Protein AF-V7PTK1-F1 (afdb_monomer_lite)

pLDDT: mean 78.72, std 12.69, range [39.25, 92.69]

Radius of gyration: 16.59 Å; chains: 1; bounding box: 29×26×55 Å

Secondary structure (DSSP, 8-state):
---HHHHHHHHHHHHHHHHHHHHHTT--EEEEEEEEEEE--SS-----------TT-EEEEEEE-S--TT-SEEEEEEEEEEE---S-----

InterPro domains:
  IPR005334 Dynein light chain Tctex-1-like [PF03645] (2-80)
  IPR038586 Tctex-1-like superfamily [G3DSA:3.30.1140.40] (1-83)

Sequence (92 aa):
MYSNGEINKWSNIICEECMKYLYSKMLPLKYIISCYILKNSNAETSIQYSTYWGKDDRHIQICWPHDQNNCNMLCYINVYALKVSDGSVAHL

Structure (mmCIF, N/CA/C/O backbone):
data_AF-V7PTK1-F1
#
_entry.id   AF-V7PTK1-F1
#
loop_
_atom_site.group_PDB
_atom_site.id
_atom_site.type_symbol
_atom_site.label_atom_id
_atom_site.label_alt_id
_atom_site.label_comp_id
_atom_site.label_asym_id
_atom_site.label_entity_id
_atom_site.label_seq_id
_atom_site.pdbx_PDB_ins_code
_atom_site.Cartn_x
_atom_site.Cartn_y
_atom_site.Cartn_z
_atom_site.occupancy
_atom_site.B_iso_or_equiv
_atom_site.auth_seq_id
_atom_site.auth_comp_id
_atom_site.auth_asym_id
_atom_site.auth_atom_id
_atom_site.pdbx_PDB_model_num
ATOM 1 N N . MET A 1 1 ? 9.085 3.549 -18.271 1.00 53.00 1 MET A N 1
ATOM 2 C CA . MET A 1 1 ? 10.321 2.749 -18.091 1.00 53.00 1 MET A CA 1
ATOM 3 C C . MET A 1 1 ? 10.692 2.760 -16.616 1.00 53.00 1 MET A C 1
ATOM 5 O O . MET A 1 1 ? 10.528 3.796 -15.986 1.00 53.00 1 MET A O 1
ATOM 9 N N . TYR A 1 2 ? 11.136 1.628 -16.068 1.00 61.25 2 TYR A N 1
ATOM 10 C CA . TYR A 1 2 ? 11.564 1.503 -14.669 1.00 61.25 2 TYR A CA 1
ATOM 11 C C . TYR A 1 2 ? 12.786 2.401 -14.411 1.00 61.25 2 TYR A C 1
ATOM 13 O O . TYR A 1 2 ? 13.815 2.226 -15.063 1.00 61.25 2 TYR A O 1
ATOM 21 N N . SER A 1 3 ? 12.667 3.368 -13.500 1.00 70.75 3 SER A N 1
ATOM 22 C CA . SER A 1 3 ? 13.739 4.306 -13.149 1.00 70.75 3 SER A CA 1
ATOM 23 C C . SER A 1 3 ? 13.942 4.306 -11.641 1.00 70.75 3 SER A C 1
ATOM 25 O O . SER A 1 3 ? 13.063 4.741 -10.903 1.00 70.75 3 SER A O 1
ATOM 27 N N . ASN A 1 4 ? 15.110 3.851 -11.183 1.00 69.44 4 ASN A N 1
ATOM 28 C CA . ASN A 1 4 ? 15.428 3.758 -9.753 1.00 69.44 4 ASN A CA 1
ATOM 29 C C . ASN A 1 4 ? 15.285 5.095 -9.007 1.00 69.44 4 ASN A C 1
ATOM 31 O O . ASN A 1 4 ? 14.925 5.094 -7.835 1.00 69.44 4 ASN A O 1
ATOM 35 N N . GLY A 1 5 ? 15.527 6.227 -9.678 1.00 74.50 5 GLY A N 1
ATOM 36 C CA . GLY A 1 5 ? 15.368 7.554 -9.073 1.00 74.50 5 GLY A CA 1
ATOM 37 C C . GLY A 1 5 ? 13.906 7.969 -8.881 1.00 74.50 5 GLY A C 1
ATOM 38 O O . GLY A 1 5 ? 13.575 8.619 -7.894 1.00 74.50 5 GLY A O 1
ATOM 39 N N . GLU A 1 6 ? 13.016 7.547 -9.780 1.00 81.62 6 GLU A N 1
ATOM 40 C CA . GLU A 1 6 ? 11.601 7.935 -9.741 1.00 81.62 6 GLU A CA 1
ATOM 41 C C . GLU A 1 6 ? 10.736 6.957 -8.936 1.00 81.62 6 GLU A C 1
ATOM 43 O O . GLU A 1 6 ? 9.654 7.330 -8.496 1.00 81.62 6 GLU A O 1
ATOM 48 N N . ILE A 1 7 ? 11.208 5.731 -8.679 1.00 84.25 7 ILE A N 1
ATOM 49 C CA . ILE A 1 7 ? 10.461 4.721 -7.909 1.00 84.25 7 ILE A CA 1
ATOM 50 C C . ILE A 1 7 ? 10.085 5.224 -6.523 1.00 84.25 7 ILE A C 1
ATOM 52 O O . ILE A 1 7 ? 8.928 5.099 -6.140 1.00 84.25 7 ILE A O 1
ATOM 56 N N . ASN A 1 8 ? 11.029 5.833 -5.801 1.00 83.75 8 ASN A N 1
ATOM 57 C CA . ASN A 1 8 ? 10.764 6.365 -4.463 1.00 83.75 8 ASN A CA 1
ATOM 58 C C . ASN A 1 8 ? 9.712 7.481 -4.497 1.00 83.75 8 ASN A C 1
ATOM 60 O O . ASN A 1 8 ? 8.867 7.598 -3.611 1.00 83.75 8 ASN A O 1
ATOM 64 N N . LYS A 1 9 ? 9.741 8.304 -5.549 1.00 88.31 9 LYS A N 1
ATOM 65 C CA . LYS A 1 9 ? 8.753 9.361 -5.753 1.00 88.31 9 LYS A CA 1
ATOM 66 C C . LYS A 1 9 ? 7.382 8.770 -6.071 1.00 88.31 9 LYS A C 1
ATOM 68 O O . LYS A 1 9 ? 6.394 9.191 -5.480 1.00 88.31 9 LYS A O 1
ATOM 73 N N . TRP A 1 10 ? 7.312 7.778 -6.957 1.00 88.38 10 TRP A N 1
ATOM 74 C CA . TRP A 1 10 ? 6.064 7.091 -7.288 1.00 88.38 10 TRP A CA 1
ATOM 75 C C . TRP A 1 10 ? 5.486 6.346 -6.088 1.00 88.38 10 TRP A C 1
ATOM 77 O O . TRP A 1 10 ? 4.292 6.467 -5.842 1.00 88.38 10 TRP A O 1
ATOM 87 N N . SER A 1 11 ? 6.304 5.642 -5.300 1.00 88.69 11 SER A N 1
ATOM 88 C CA . SER A 1 11 ? 5.836 4.957 -4.092 1.00 88.69 11 SER A CA 1
ATOM 89 C C . SER A 1 11 ? 5.283 5.939 -3.064 1.00 88.69 11 SER A C 1
ATOM 91 O O . SER A 1 11 ? 4.239 5.666 -2.478 1.00 88.69 11 SER A O 1
ATOM 93 N N . ASN A 1 12 ? 5.930 7.096 -2.884 1.00 89.94 12 ASN A N 1
ATOM 94 C CA . ASN A 1 12 ? 5.423 8.139 -1.993 1.00 89.94 12 ASN A CA 1
ATOM 95 C C . ASN A 1 12 ? 4.084 8.691 -2.482 1.00 89.94 12 ASN A C 1
ATOM 97 O O . ASN A 1 12 ? 3.134 8.721 -1.708 1.00 89.94 12 ASN A O 1
ATOM 101 N N . ILE A 1 13 ? 3.974 9.036 -3.770 1.00 92.31 13 ILE A N 1
ATOM 102 C CA . ILE A 1 13 ? 2.716 9.519 -4.361 1.00 92.31 13 ILE A CA 1
ATOM 103 C C . ILE A 1 13 ? 1.600 8.480 -4.185 1.00 92.31 13 ILE A C 1
ATOM 105 O O . ILE A 1 13 ? 0.499 8.830 -3.773 1.00 92.31 13 ILE A O 1
ATOM 109 N N . ILE A 1 14 ? 1.877 7.199 -4.448 1.00 90.88 14 ILE A N 1
ATOM 110 C CA . ILE A 1 14 ? 0.899 6.116 -4.278 1.00 90.88 14 ILE A CA 1
ATOM 111 C C . ILE A 1 14 ? 0.442 6.030 -2.819 1.00 90.88 14 ILE A C 1
ATOM 113 O O . ILE A 1 14 ? -0.758 6.029 -2.553 1.00 90.88 14 ILE A O 1
ATOM 117 N N . CYS A 1 15 ? 1.379 5.992 -1.869 1.00 91.25 15 CYS A N 1
ATOM 118 C CA . CYS A 1 15 ? 1.051 5.937 -0.447 1.00 91.25 15 CYS A CA 1
ATOM 119 C C . CYS A 1 15 ? 0.236 7.159 0.003 1.00 91.25 15 CYS A C 1
ATOM 121 O O . CYS A 1 15 ? -0.741 6.994 0.733 1.00 91.25 15 CYS A O 1
ATOM 123 N N . GLU A 1 16 ? 0.593 8.364 -0.446 1.00 91.69 16 GLU A N 1
ATOM 124 C CA . GLU A 1 16 ? -0.124 9.601 -0.130 1.00 91.69 16 GLU A CA 1
ATOM 125 C C . GLU A 1 16 ? -1.550 9.602 -0.684 1.00 91.69 16 GLU A C 1
ATOM 127 O O . GLU A 1 16 ? -2.488 9.905 0.051 1.00 91.69 16 GLU A O 1
ATOM 132 N N . GLU A 1 17 ? -1.743 9.234 -1.951 1.00 92.69 17 GLU A N 1
ATOM 133 C CA . GLU A 1 17 ? -3.072 9.182 -2.568 1.00 92.69 17 GLU A CA 1
ATOM 134 C C . GLU A 1 17 ? -3.952 8.102 -1.927 1.00 92.69 17 GLU A C 1
ATOM 136 O O . GLU A 1 17 ? -5.118 8.357 -1.608 1.00 92.69 17 GLU A O 1
ATOM 141 N N . CYS A 1 18 ? -3.394 6.922 -1.635 1.00 90.75 18 CYS A N 1
ATOM 142 C CA . CYS A 1 18 ? -4.102 5.895 -0.874 1.00 90.75 18 CYS A CA 1
ATOM 143 C C . CYS A 1 18 ? -4.482 6.400 0.526 1.00 90.75 18 CYS A C 1
ATOM 145 O O . CYS A 1 18 ? -5.604 6.171 0.978 1.00 90.75 18 CYS A O 1
ATOM 147 N N . MET A 1 19 ? -3.586 7.120 1.206 1.00 89.56 19 MET A N 1
ATOM 148 C CA . MET A 1 19 ? -3.856 7.663 2.535 1.00 89.56 19 MET A CA 1
ATOM 149 C C . MET A 1 19 ? -4.928 8.754 2.501 1.00 89.56 19 MET A C 1
ATOM 151 O O . MET A 1 19 ? -5.837 8.722 3.328 1.00 89.56 19 MET A O 1
ATOM 155 N N . LYS A 1 20 ? -4.897 9.662 1.518 1.00 91.62 20 LYS A N 1
ATOM 156 C CA . LYS A 1 20 ? -5.957 10.659 1.293 1.00 91.62 20 LYS A CA 1
ATOM 157 C C . LYS A 1 20 ? -7.307 9.989 1.041 1.00 91.62 20 LYS A C 1
ATOM 159 O O . LYS A 1 20 ? -8.307 10.386 1.640 1.00 91.62 20 LYS A O 1
ATOM 164 N N . TYR A 1 21 ? -7.342 8.945 0.209 1.00 90.00 21 TYR A N 1
ATOM 165 C CA . TYR A 1 21 ? -8.567 8.191 -0.054 1.00 90.00 21 TYR A CA 1
ATOM 166 C C . TYR A 1 21 ? -9.117 7.533 1.216 1.00 90.00 21 TYR A C 1
ATOM 168 O O . TYR A 1 21 ? -10.304 7.668 1.513 1.00 90.00 21 TYR A O 1
ATOM 176 N N . LEU A 1 22 ? -8.270 6.864 2.000 1.00 87.75 22 LEU A N 1
ATOM 177 C CA . LEU A 1 22 ? -8.682 6.230 3.256 1.00 87.75 22 LEU A CA 1
ATOM 178 C C . LEU A 1 22 ? -9.147 7.264 4.286 1.00 87.75 22 LEU A C 1
ATOM 180 O O . LEU A 1 22 ? -10.172 7.065 4.935 1.00 87.75 22 LEU A O 1
ATOM 184 N N . TYR A 1 23 ? -8.455 8.400 4.377 1.00 86.50 23 TYR A N 1
ATOM 185 C CA . TYR A 1 23 ? -8.836 9.498 5.259 1.00 86.50 23 TYR A CA 1
ATOM 186 C C . TYR A 1 23 ? -10.200 10.091 4.880 1.00 86.50 23 TYR A C 1
ATOM 188 O O . TYR A 1 23 ? -11.015 10.373 5.756 1.00 86.50 23 TYR A O 1
ATOM 196 N N . SER A 1 24 ? -10.511 10.184 3.580 1.00 89.81 24 SER A N 1
ATOM 197 C CA . SER A 1 24 ? -11.821 10.652 3.099 1.00 89.81 24 SER A CA 1
ATOM 198 C C . SER A 1 24 ? -12.997 9.783 3.563 1.00 89.81 24 SER A C 1
ATOM 200 O O . SER A 1 24 ? -14.130 10.256 3.612 1.00 89.81 24 SER A O 1
ATOM 202 N N . LYS A 1 25 ? -12.749 8.518 3.932 1.00 86.25 25 LYS A N 1
ATOM 203 C CA . LYS A 1 25 ? -13.776 7.612 4.465 1.00 86.25 25 LYS A CA 1
ATOM 204 C C . LYS A 1 25 ? -14.093 7.857 5.942 1.00 86.25 25 LYS A C 1
ATOM 206 O O . LYS A 1 25 ? -15.056 7.274 6.426 1.00 86.25 25 LYS A O 1
ATOM 211 N N . MET A 1 26 ? -13.313 8.691 6.642 1.00 76.94 26 MET A N 1
ATOM 212 C CA . MET A 1 26 ? -13.530 9.105 8.040 1.00 76.94 26 MET A CA 1
ATOM 213 C C . MET 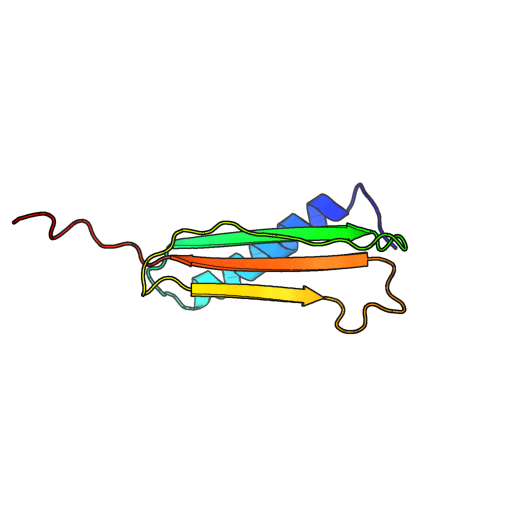A 1 26 ? -13.754 7.949 9.035 1.00 76.94 26 MET A C 1
ATOM 215 O O . MET A 1 26 ? -14.401 8.115 10.066 1.00 76.94 26 MET A O 1
ATOM 219 N N . LEU A 1 27 ? -13.218 6.761 8.746 1.00 79.88 27 LEU A N 1
ATOM 220 C CA . LEU A 1 27 ? -13.293 5.620 9.655 1.00 79.88 27 LEU A CA 1
ATOM 221 C C . LEU A 1 27 ? -12.166 5.717 10.702 1.00 79.88 27 LEU A C 1
ATOM 223 O O . LEU A 1 27 ? -11.013 5.918 10.306 1.00 79.88 27 LEU A O 1
ATOM 227 N N . PRO A 1 28 ? -12.456 5.522 12.003 1.00 81.69 28 PRO A N 1
ATOM 228 C CA . PRO A 1 28 ? -11.477 5.603 13.089 1.00 81.69 28 PRO A CA 1
ATOM 229 C C . PRO A 1 28 ? -10.632 4.320 13.169 1.00 81.69 28 PRO A C 1
ATOM 231 O O . PRO A 1 28 ? -10.689 3.561 14.132 1.00 81.69 28 PRO A O 1
ATOM 234 N N . LEU A 1 29 ? -9.874 4.040 12.112 1.00 84.31 29 LEU A N 1
ATOM 235 C CA . LEU A 1 29 ? -8.990 2.881 12.005 1.00 84.31 29 LEU A CA 1
ATOM 236 C C . LEU A 1 29 ? -7.554 3.355 11.789 1.00 84.31 29 LEU A C 1
ATOM 238 O O . LEU A 1 29 ? -7.309 4.400 11.183 1.00 84.31 29 LEU A O 1
ATOM 242 N N . LYS A 1 30 ? -6.588 2.565 12.257 1.00 87.19 30 LYS A N 1
ATOM 243 C CA . LYS A 1 30 ? -5.173 2.790 11.968 1.00 87.19 30 LYS A CA 1
ATOM 244 C C . LYS A 1 30 ? -4.827 2.104 10.654 1.00 87.19 30 LYS A C 1
ATOM 246 O O . LYS A 1 30 ? -4.919 0.885 10.547 1.00 87.19 30 LYS A O 1
ATOM 251 N N . TYR A 1 31 ? -4.398 2.886 9.670 1.00 89.19 31 TYR A N 1
ATOM 252 C CA . TYR A 1 31 ? -4.013 2.367 8.362 1.00 89.19 31 TYR A CA 1
ATOM 253 C C . TYR A 1 31 ? -2.501 2.208 8.250 1.00 89.19 31 TYR A C 1
ATOM 255 O O . TYR A 1 31 ? -1.748 3.115 8.603 1.00 89.19 31 TYR A O 1
ATOM 263 N N . ILE A 1 32 ? -2.059 1.070 7.722 1.00 89.75 32 ILE A N 1
ATOM 264 C CA . ILE A 1 32 ? -0.672 0.844 7.310 1.00 89.75 32 ILE A CA 1
ATOM 265 C C . ILE A 1 32 ? -0.698 0.557 5.815 1.00 89.75 32 ILE A C 1
ATOM 267 O O . ILE A 1 32 ? -1.375 -0.367 5.373 1.00 89.75 32 ILE A O 1
ATOM 271 N N . ILE A 1 33 ? 0.026 1.361 5.041 1.00 91.44 33 ILE A N 1
ATOM 272 C CA . ILE A 1 33 ? 0.117 1.223 3.588 1.00 91.44 33 ILE A CA 1
ATOM 273 C C . ILE A 1 33 ? 1.559 0.865 3.253 1.00 91.44 33 ILE A C 1
ATOM 275 O O . ILE A 1 33 ? 2.492 1.516 3.720 1.00 91.44 33 ILE A O 1
ATOM 279 N N . SER A 1 34 ? 1.752 -0.184 2.465 1.00 90.69 34 SER A N 1
ATOM 280 C CA . SER A 1 34 ? 3.066 -0.606 1.987 1.00 90.69 34 SER A CA 1
ATOM 281 C C . SER A 1 34 ? 3.020 -0.757 0.476 1.00 90.69 34 SER A C 1
ATOM 283 O O . SER A 1 34 ? 2.248 -1.557 -0.043 1.00 90.69 34 SER A O 1
ATOM 285 N N . CYS A 1 35 ? 3.838 0.026 -0.223 1.00 90.81 35 CYS A N 1
ATOM 286 C CA . CYS A 1 35 ? 3.962 -0.011 -1.674 1.00 90.81 35 CYS A CA 1
ATOM 287 C C . CYS A 1 35 ? 5.317 -0.615 -2.058 1.00 90.81 35 CYS A C 1
ATOM 289 O O . CYS A 1 35 ? 6.360 -0.125 -1.631 1.00 90.81 35 CYS A O 1
ATOM 291 N N . TYR A 1 36 ? 5.301 -1.642 -2.903 1.00 87.44 36 TYR A N 1
ATOM 292 C CA . TYR A 1 36 ? 6.484 -2.306 -3.439 1.00 87.44 36 TYR A CA 1
ATOM 293 C C . TYR A 1 36 ? 6.472 -2.189 -4.956 1.00 87.44 36 TYR A C 1
ATOM 295 O O . TYR A 1 36 ? 5.593 -2.737 -5.614 1.00 87.44 36 TYR A O 1
ATOM 303 N N . ILE A 1 37 ? 7.450 -1.484 -5.516 1.00 87.62 37 ILE A N 1
ATOM 304 C CA . ILE A 1 37 ? 7.641 -1.397 -6.963 1.00 87.62 37 ILE A CA 1
ATOM 305 C C . ILE A 1 37 ? 8.854 -2.250 -7.312 1.00 87.62 37 ILE A C 1
ATOM 307 O O . ILE A 1 37 ? 9.975 -1.960 -6.902 1.00 87.62 37 ILE A O 1
ATOM 311 N N . LEU A 1 38 ? 8.613 -3.320 -8.054 1.00 83.62 38 LEU A N 1
ATOM 312 C CA . LEU A 1 38 ? 9.598 -4.316 -8.436 1.00 83.62 38 LEU A CA 1
ATOM 313 C C . LEU A 1 38 ? 9.830 -4.235 -9.940 1.00 83.62 38 LEU A C 1
ATOM 315 O O . LEU A 1 38 ? 8.898 -4.060 -10.728 1.00 83.62 38 LEU A O 1
ATOM 319 N N . LYS A 1 39 ? 11.082 -4.393 -10.359 1.00 80.56 39 LYS A N 1
ATOM 320 C CA . LYS A 1 39 ? 11.391 -4.618 -11.769 1.00 80.56 39 LYS A CA 1
ATOM 321 C C . LYS A 1 39 ? 11.019 -6.055 -12.110 1.00 80.56 39 LYS A C 1
ATOM 323 O O . LYS A 1 39 ? 11.480 -6.966 -11.429 1.00 80.56 39 LYS A O 1
ATOM 328 N N . ASN A 1 40 ? 10.239 -6.259 -13.167 1.00 73.44 40 ASN A N 1
ATOM 329 C CA . ASN A 1 40 ? 10.003 -7.603 -13.679 1.00 73.44 40 ASN A CA 1
ATOM 330 C C . ASN A 1 40 ? 11.270 -8.071 -14.406 1.00 73.44 40 ASN A C 1
ATOM 332 O O . ASN A 1 40 ? 11.502 -7.761 -15.573 1.00 73.44 40 ASN A O 1
ATOM 336 N N . SER A 1 41 ? 12.166 -8.712 -13.669 1.00 68.06 41 SER A N 1
ATOM 337 C CA . SER A 1 41 ? 13.130 -9.649 -14.239 1.00 68.06 41 SER A CA 1
ATOM 338 C C . SER A 1 41 ? 12.480 -11.026 -14.210 1.00 68.06 41 SER A C 1
ATOM 340 O O . SER A 1 41 ? 11.766 -11.286 -13.252 1.00 68.06 41 SER A O 1
ATOM 342 N N . ASN A 1 42 ? 12.766 -11.909 -15.172 1.00 63.09 42 ASN A N 1
ATOM 343 C CA . ASN A 1 42 ?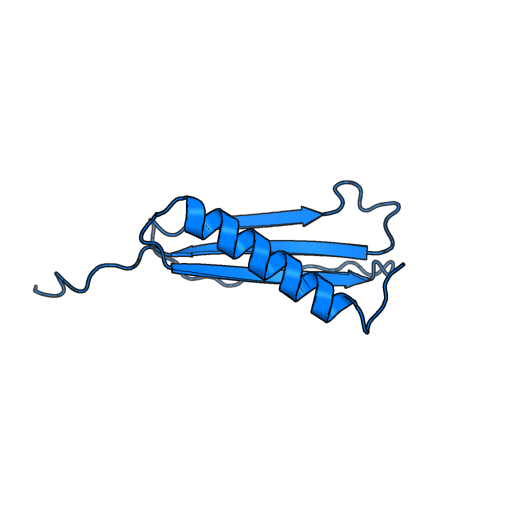 12.249 -13.291 -15.276 1.00 63.09 42 ASN A CA 1
ATOM 344 C C . ASN A 1 42 ? 12.530 -14.216 -14.054 1.00 63.09 42 ASN A C 1
ATOM 346 O O . ASN A 1 42 ? 12.502 -15.435 -14.180 1.00 63.09 42 ASN A O 1
ATOM 350 N N . ALA A 1 43 ? 12.862 -13.660 -12.890 1.00 67.00 43 ALA A N 1
ATOM 351 C CA . ALA A 1 43 ? 12.933 -14.319 -11.603 1.00 67.00 43 ALA A CA 1
ATOM 352 C C . ALA A 1 43 ? 11.555 -14.292 -10.922 1.00 67.00 43 ALA A C 1
ATOM 354 O O . ALA A 1 43 ? 10.944 -13.232 -10.755 1.00 67.00 43 ALA A O 1
ATOM 355 N N . GLU A 1 44 ? 11.087 -15.459 -10.487 1.00 66.25 44 GLU A N 1
ATOM 356 C CA . GLU A 1 44 ? 9.878 -15.571 -9.675 1.00 66.25 44 GLU A CA 1
ATOM 357 C C . GLU A 1 44 ? 10.063 -14.804 -8.362 1.00 66.25 44 GLU A C 1
ATOM 359 O O . GLU A 1 44 ? 10.989 -15.058 -7.592 1.00 66.25 44 GLU A O 1
ATOM 364 N N . THR A 1 45 ? 9.188 -13.831 -8.112 1.00 67.62 45 THR A N 1
ATOM 365 C CA . THR A 1 45 ? 9.213 -13.040 -6.880 1.00 67.62 45 THR A CA 1
ATOM 366 C C . THR A 1 45 ? 8.006 -13.409 -6.033 1.00 67.62 45 THR A C 1
ATOM 368 O O . THR A 1 45 ? 6.877 -13.060 -6.369 1.00 67.62 45 THR A O 1
ATOM 371 N N . SER A 1 46 ? 8.236 -14.097 -4.915 1.00 72.50 46 SER A N 1
ATOM 372 C CA . SER A 1 46 ? 7.204 -14.340 -3.907 1.00 72.50 46 SER A CA 1
ATOM 373 C C . SER A 1 46 ? 7.295 -13.285 -2.811 1.00 72.50 46 SER A C 1
ATOM 375 O O . SER A 1 46 ? 8.342 -13.160 -2.173 1.00 72.50 46 SER A O 1
ATOM 377 N N . ILE A 1 47 ? 6.204 -12.565 -2.545 1.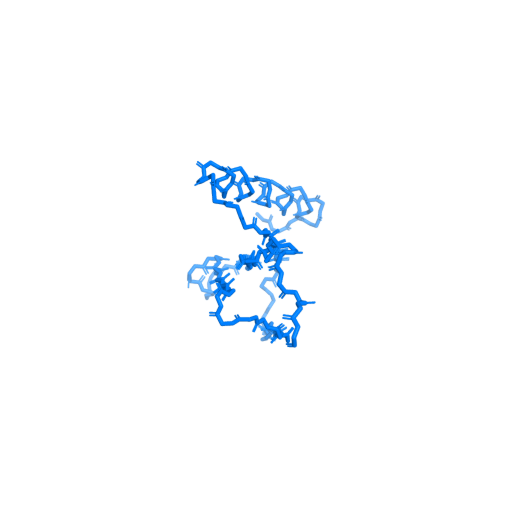00 73.25 47 ILE A N 1
ATOM 378 C CA . ILE A 1 47 ? 6.118 -11.693 -1.371 1.00 73.25 47 ILE A CA 1
ATOM 379 C C . ILE A 1 47 ? 5.269 -12.391 -0.313 1.00 73.25 47 ILE A C 1
ATOM 381 O O . ILE A 1 47 ? 4.122 -12.750 -0.568 1.00 73.25 47 ILE A O 1
ATOM 385 N N . GLN A 1 48 ? 5.855 -12.609 0.862 1.00 76.06 48 GLN A N 1
ATOM 386 C CA . GLN A 1 48 ? 5.192 -13.224 2.007 1.00 76.06 48 GLN A CA 1
ATOM 387 C C . GLN A 1 48 ? 5.071 -12.206 3.136 1.00 76.06 48 GLN A C 1
ATOM 389 O O . GLN A 1 48 ? 5.978 -11.404 3.365 1.00 76.06 48 GLN A O 1
ATOM 394 N N . TYR A 1 49 ? 3.961 -12.270 3.865 1.00 74.75 49 TYR A N 1
ATOM 395 C CA . TYR A 1 49 ? 3.688 -11.390 4.993 1.00 74.75 49 TYR A CA 1
ATOM 396 C C . TYR A 1 49 ? 3.324 -12.250 6.195 1.00 74.75 49 TYR A C 1
ATOM 398 O O . TYR A 1 49 ? 2.433 -13.094 6.113 1.00 74.75 49 TYR A O 1
ATOM 406 N N . SER A 1 50 ? 4.009 -12.033 7.312 1.00 75.88 50 SER A N 1
ATOM 407 C CA . SER A 1 50 ? 3.621 -12.612 8.594 1.00 75.88 50 SER A CA 1
ATOM 408 C C . SER A 1 50 ? 2.828 -11.565 9.352 1.00 75.88 50 SER A C 1
ATOM 410 O O . SER A 1 50 ? 3.343 -10.483 9.637 1.00 75.88 50 SER A O 1
ATOM 412 N N . THR A 1 51 ? 1.560 -11.855 9.626 1.00 73.56 51 THR A N 1
ATOM 413 C CA . THR A 1 51 ? 0.692 -10.932 10.348 1.00 73.56 51 THR A CA 1
ATOM 414 C C . THR A 1 51 ? -0.076 -11.649 11.444 1.00 73.56 51 THR A C 1
ATOM 416 O O . THR A 1 51 ? -0.608 -12.735 11.229 1.00 73.56 51 THR A O 1
ATOM 419 N N . TYR A 1 52 ? -0.114 -11.035 12.626 1.00 70.94 52 TYR A N 1
ATOM 420 C CA . TYR A 1 52 ? -0.905 -11.482 13.768 1.00 70.94 52 TYR A CA 1
ATOM 421 C C . TYR A 1 52 ? -1.875 -10.359 14.125 1.00 70.94 52 TYR A C 1
ATOM 423 O O . TYR A 1 52 ? -1.558 -9.471 14.915 1.00 70.94 52 TYR A O 1
ATOM 431 N N . TRP A 1 53 ? -3.020 -10.356 13.450 1.00 76.38 53 TRP A N 1
ATOM 432 C CA . TRP A 1 53 ? -4.037 -9.319 13.577 1.00 76.38 53 TRP A CA 1
ATOM 433 C C . TRP A 1 53 ? -5.295 -9.857 14.272 1.00 76.38 53 TRP A C 1
ATOM 435 O O . TRP A 1 53 ? -5.577 -11.058 14.232 1.00 76.38 53 TRP A O 1
ATOM 445 N N . GLY A 1 54 ? -6.042 -8.975 14.937 1.00 72.06 54 GLY A N 1
ATOM 446 C CA . GLY A 1 54 ? -7.314 -9.303 15.576 1.00 72.06 54 GLY A CA 1
ATOM 447 C C . GLY A 1 54 ? -8.410 -9.623 14.553 1.00 72.06 54 GLY A C 1
ATOM 448 O O . GLY A 1 54 ? -8.297 -9.302 13.376 1.00 72.06 54 GLY A O 1
ATOM 449 N N . LYS A 1 55 ? -9.518 -10.236 14.996 1.00 76.31 55 LYS A N 1
ATOM 450 C CA . LYS A 1 55 ? -10.629 -10.650 14.106 1.00 76.31 55 LYS A CA 1
ATOM 451 C C . LYS A 1 55 ? -11.250 -9.513 13.283 1.00 76.31 55 LYS A C 1
ATOM 453 O O . LYS A 1 55 ? -11.818 -9.778 12.228 1.00 76.31 55 LYS A O 1
ATOM 458 N N . ASP A 1 56 ? -11.174 -8.283 13.782 1.00 81.81 56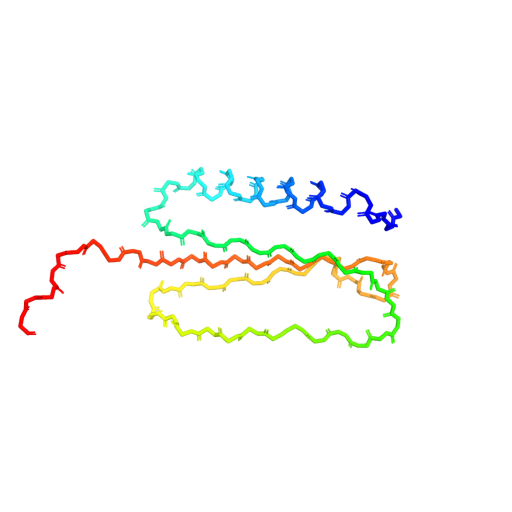 ASP A N 1
ATOM 459 C CA . ASP A 1 56 ? -11.763 -7.104 13.140 1.00 8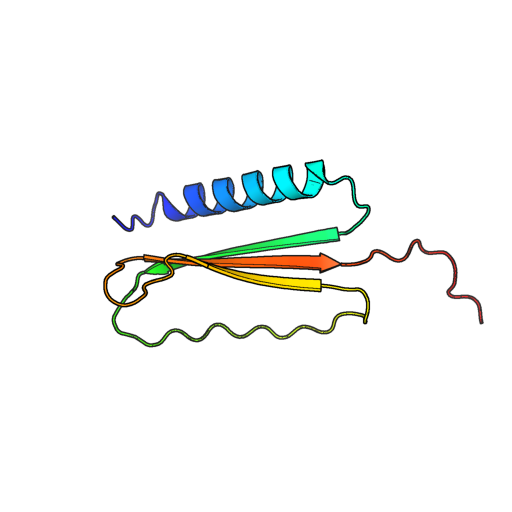1.81 56 ASP A CA 1
ATOM 460 C C . ASP A 1 56 ? -10.789 -6.372 12.204 1.00 81.81 56 ASP A C 1
ATOM 462 O O . ASP A 1 56 ? -11.203 -5.474 11.464 1.00 81.81 56 ASP A O 1
ATOM 466 N N . ASP A 1 57 ? -9.510 -6.744 12.230 1.00 85.50 57 ASP A N 1
ATOM 467 C CA . ASP A 1 57 ? -8.486 -6.158 11.378 1.00 85.50 57 ASP A CA 1
ATOM 468 C C . ASP A 1 57 ? -8.605 -6.709 9.957 1.00 85.50 57 ASP A C 1
ATOM 470 O O . ASP A 1 57 ? -8.952 -7.871 9.728 1.00 85.50 57 ASP A O 1
ATOM 474 N N . ARG A 1 58 ? -8.312 -5.866 8.969 1.00 86.50 58 ARG A N 1
ATOM 475 C CA . ARG A 1 58 ? -8.440 -6.223 7.554 1.00 86.50 58 ARG A CA 1
ATOM 476 C C . ARG A 1 58 ? -7.143 -5.973 6.813 1.00 86.50 58 ARG A C 1
ATOM 478 O O . ARG A 1 58 ? -6.457 -4.983 7.051 1.00 86.50 58 ARG A O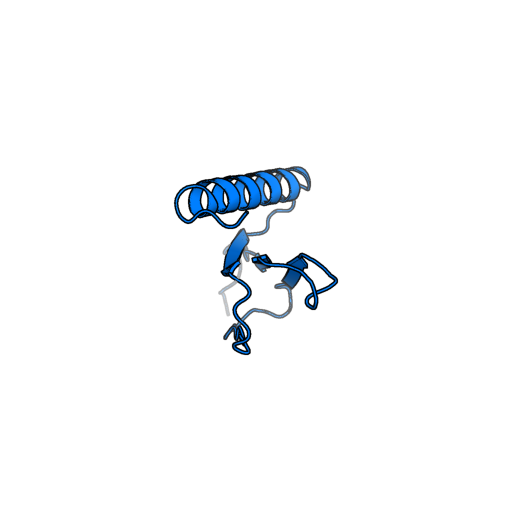 1
ATOM 485 N N . HIS A 1 59 ? -6.851 -6.850 5.864 1.00 88.81 59 HIS A N 1
ATOM 486 C CA . HIS A 1 59 ? -5.744 -6.714 4.932 1.00 88.81 59 HIS A CA 1
ATOM 487 C C . HIS A 1 59 ? -6.267 -6.860 3.506 1.00 88.81 59 HIS A C 1
ATOM 489 O O . HIS A 1 59 ? -7.060 -7.758 3.219 1.00 88.81 59 HIS A O 1
ATOM 495 N N . ILE A 1 60 ? -5.804 -5.989 2.616 1.00 88.56 60 ILE A N 1
ATOM 496 C CA . ILE A 1 60 ? -6.002 -6.120 1.178 1.00 88.56 60 ILE A CA 1
ATOM 497 C C . ILE A 1 60 ? -4.673 -5.913 0.459 1.00 88.56 60 ILE A C 1
ATOM 499 O O . ILE A 1 60 ? -3.947 -4.960 0.737 1.00 88.56 60 ILE A O 1
ATOM 503 N N . GLN A 1 61 ? -4.394 -6.803 -0.487 1.00 88.69 61 GLN A N 1
ATOM 504 C CA . GLN A 1 61 ? -3.252 -6.726 -1.385 1.00 88.69 61 GLN A CA 1
ATOM 505 C C . GLN A 1 61 ? -3.753 -6.485 -2.806 1.00 88.69 61 GLN A C 1
ATOM 507 O O . GLN A 1 61 ? -4.637 -7.188 -3.296 1.00 88.69 61 GLN A O 1
ATOM 512 N N . ILE A 1 62 ? -3.168 -5.497 -3.472 1.00 88.94 62 ILE A N 1
ATOM 513 C CA . ILE A 1 62 ? -3.459 -5.126 -4.853 1.00 88.94 62 ILE A CA 1
ATOM 514 C C . ILE A 1 62 ? -2.170 -5.284 -5.653 1.00 88.94 62 ILE A C 1
ATOM 516 O O . ILE A 1 62 ? -1.126 -4.774 -5.255 1.00 88.94 62 ILE A O 1
ATOM 520 N N . CYS A 1 63 ? -2.245 -5.980 -6.785 1.00 86.44 63 CYS A N 1
ATOM 521 C CA . CYS A 1 63 ? -1.146 -6.109 -7.737 1.00 86.44 63 CYS A CA 1
ATOM 522 C C . CYS A 1 63 ? -1.504 -5.370 -9.027 1.00 86.44 63 CYS A C 1
ATOM 524 O O . CYS A 1 63 ? -2.550 -5.623 -9.627 1.00 86.44 63 CYS A O 1
ATOM 526 N N . TRP A 1 64 ? -0.622 -4.480 -9.465 1.00 84.44 64 TRP A N 1
ATOM 527 C CA . TRP A 1 64 ? -0.674 -3.817 -10.760 1.00 84.44 64 TRP A CA 1
ATOM 528 C C . TRP A 1 64 ? 0.651 -4.041 -11.485 1.00 84.44 64 TRP A C 1
ATOM 530 O O . TRP A 1 64 ? 1.696 -3.916 -10.855 1.00 84.44 64 TRP A O 1
ATOM 540 N N . PRO A 1 65 ? 0.679 -4.302 -12.794 1.00 78.12 65 PRO A N 1
ATOM 541 C CA . PRO A 1 65 ? -0.441 -4.521 -13.706 1.00 78.12 65 PRO A CA 1
ATOM 542 C C . PRO A 1 65 ? -1.051 -5.925 -13.567 1.00 78.12 65 PRO A C 1
ATOM 544 O O . PRO A 1 65 ? -0.432 -6.842 -13.033 1.00 78.12 65 PRO A O 1
ATOM 547 N N . HIS A 1 66 ? -2.297 -6.074 -14.028 1.00 67.75 66 HIS A N 1
ATOM 548 C CA . HIS A 1 66 ? -3.042 -7.337 -13.945 1.00 67.75 66 HIS A CA 1
ATOM 549 C C . HIS A 1 66 ? -2.453 -8.420 -14.863 1.00 67.75 66 HIS A C 1
ATOM 551 O O . HIS A 1 66 ? -2.464 -9.597 -14.518 1.00 67.75 66 HIS A O 1
ATOM 557 N N . ASP A 1 67 ? -1.903 -8.010 -16.009 1.00 69.88 67 ASP A N 1
ATOM 558 C CA . ASP A 1 67 ? -1.141 -8.880 -16.899 1.00 69.88 67 ASP A CA 1
ATOM 559 C C . ASP A 1 67 ? 0.350 -8.793 -16.554 1.00 69.88 67 ASP A C 1
ATOM 561 O O . ASP A 1 67 ? 1.001 -7.765 -16.765 1.00 69.88 67 ASP A O 1
ATOM 565 N N . GLN A 1 68 ? 0.887 -9.874 -15.996 1.00 66.25 68 GLN A N 1
ATOM 566 C CA . GLN A 1 68 ? 2.285 -9.961 -15.576 1.00 66.25 68 GLN A CA 1
ATOM 567 C C . GLN A 1 68 ? 3.220 -10.386 -16.723 1.00 66.25 68 GLN A C 1
ATOM 569 O O . GLN A 1 68 ? 4.437 -10.266 -16.584 1.00 66.25 68 GLN A O 1
ATOM 574 N N . ASN A 1 69 ? 2.681 -10.831 -17.868 1.00 62.97 69 ASN A N 1
ATOM 575 C CA . ASN A 1 69 ? 3.472 -11.444 -18.939 1.00 62.97 69 ASN A CA 1
ATOM 576 C C . ASN A 1 69 ? 4.224 -10.434 -19.817 1.00 62.97 69 ASN A C 1
ATOM 578 O O . ASN A 1 69 ? 5.213 -10.802 -20.444 1.00 62.97 69 ASN A O 1
ATOM 582 N N . ASN A 1 70 ? 3.784 -9.172 -19.879 1.00 64.31 70 ASN A N 1
ATOM 583 C CA . ASN A 1 70 ? 4.377 -8.169 -20.777 1.00 64.31 70 ASN A CA 1
ATOM 584 C C . ASN A 1 70 ? 4.684 -6.827 -20.096 1.00 64.31 70 ASN A C 1
ATOM 586 O O . ASN A 1 70 ? 4.665 -5.762 -20.718 1.00 64.31 70 ASN A O 1
ATOM 590 N N . CYS A 1 71 ? 4.946 -6.859 -18.792 1.00 68.88 71 CYS A N 1
ATOM 591 C CA . CYS A 1 71 ? 5.160 -5.652 -18.006 1.00 68.88 71 CYS A CA 1
ATOM 592 C C . CYS A 1 71 ? 6.556 -5.643 -17.405 1.00 68.88 71 CYS A C 1
ATOM 594 O O . CYS A 1 71 ? 6.920 -6.544 -16.669 1.00 68.88 71 CYS A O 1
ATOM 596 N N . ASN A 1 72 ? 7.327 -4.587 -17.666 1.00 76.06 72 ASN A N 1
ATOM 597 C CA . ASN A 1 72 ? 8.685 -4.424 -17.129 1.00 76.06 72 ASN A CA 1
ATOM 598 C C . ASN A 1 72 ? 8.718 -4.055 -15.632 1.00 76.06 72 ASN A C 1
ATOM 600 O O . ASN A 1 72 ? 9.793 -3.963 -15.035 1.00 76.06 72 ASN A O 1
ATOM 604 N N . MET A 1 73 ? 7.559 -3.784 -15.030 1.00 81.69 73 MET A N 1
ATOM 605 C CA . MET A 1 73 ? 7.426 -3.310 -13.658 1.00 81.69 73 MET A CA 1
ATOM 606 C C . MET A 1 73 ? 6.161 -3.887 -13.032 1.00 81.69 73 MET A C 1
ATOM 608 O O . MET A 1 73 ? 5.098 -3.841 -13.649 1.00 81.69 73 MET A O 1
ATOM 612 N N . LEU A 1 74 ? 6.294 -4.386 -11.809 1.00 84.81 74 LEU A N 1
ATOM 613 C CA . LEU A 1 74 ? 5.201 -4.828 -10.955 1.00 84.81 74 LEU A CA 1
ATOM 614 C C . LEU A 1 74 ? 5.098 -3.871 -9.768 1.00 84.81 74 LEU A C 1
ATOM 616 O O . LEU A 1 74 ? 6.101 -3.392 -9.247 1.00 84.81 74 LEU A O 1
ATOM 620 N N . CYS A 1 75 ? 3.883 -3.587 -9.338 1.00 87.31 75 CYS A N 1
ATOM 621 C CA . CYS A 1 75 ? 3.559 -2.739 -8.210 1.00 87.31 75 CYS A CA 1
ATOM 622 C C . CYS A 1 75 ? 2.591 -3.498 -7.309 1.00 87.31 75 CYS A C 1
ATOM 624 O O . CYS A 1 75 ? 1.479 -3.833 -7.713 1.00 87.31 75 CYS A O 1
ATOM 626 N N . TYR A 1 76 ? 3.025 -3.769 -6.086 1.00 89.19 76 TYR A N 1
ATOM 627 C CA . TYR A 1 76 ? 2.205 -4.370 -5.050 1.00 89.19 76 TYR A CA 1
ATOM 628 C C . TYR A 1 76 ? 1.884 -3.321 -4.002 1.00 89.19 76 TYR A C 1
ATOM 630 O O . TYR A 1 76 ? 2.783 -2.677 -3.465 1.00 89.19 76 TYR A O 1
ATOM 638 N N . ILE A 1 77 ? 0.605 -3.165 -3.699 1.00 91.12 77 ILE A N 1
ATOM 639 C CA . ILE A 1 77 ? 0.119 -2.253 -2.673 1.00 91.12 77 ILE A CA 1
ATOM 640 C C . ILE A 1 77 ? -0.605 -3.095 -1.638 1.00 91.12 77 ILE A C 1
ATOM 642 O O . ILE A 1 77 ? -1.612 -3.728 -1.946 1.00 91.12 77 ILE A O 1
ATOM 646 N N . ASN A 1 78 ? -0.105 -3.071 -0.410 1.00 91.06 78 ASN A N 1
ATOM 647 C CA . ASN A 1 78 ? -0.772 -3.672 0.731 1.00 91.06 78 ASN A CA 1
ATOM 648 C C . ASN A 1 78 ? -1.348 -2.582 1.605 1.00 91.06 78 ASN A C 1
ATOM 650 O O . ASN A 1 78 ? -0.652 -1.636 1.976 1.00 91.06 78 ASN A O 1
ATOM 654 N N . VAL A 1 79 ? -2.613 -2.744 1.956 1.00 91.25 79 VAL A N 1
ATOM 655 C CA . VAL A 1 79 ? -3.306 -1.871 2.889 1.00 91.25 79 VAL A CA 1
ATOM 656 C C . VAL A 1 79 ? -3.796 -2.727 4.042 1.00 91.25 79 VAL A C 1
ATOM 658 O O . VAL A 1 79 ? -4.593 -3.648 3.863 1.00 91.25 79 VAL A O 1
ATOM 661 N N . TYR A 1 80 ? -3.322 -2.398 5.233 1.00 90.12 80 TYR A N 1
ATOM 662 C CA . TYR A 1 80 ? -3.813 -2.939 6.488 1.00 90.12 80 TYR A CA 1
ATOM 663 C C . TYR A 1 80 ? -4.684 -1.881 7.153 1.00 90.12 80 TYR A C 1
ATOM 665 O O . TYR A 1 80 ? -4.265 -0.733 7.302 1.00 90.12 80 TYR A O 1
ATOM 673 N N . ALA A 1 81 ? -5.889 -2.266 7.548 1.00 89.69 81 ALA A N 1
ATOM 674 C CA . ALA A 1 81 ? -6.797 -1.456 8.340 1.00 89.69 81 ALA A CA 1
ATOM 675 C C . ALA A 1 81 ? -6.956 -2.131 9.700 1.00 89.69 81 ALA A C 1
ATOM 677 O O . ALA A 1 81 ? -7.565 -3.195 9.802 1.00 89.69 81 ALA A O 1
ATOM 678 N N . LEU A 1 82 ? -6.368 -1.519 10.722 1.00 88.19 82 LEU A N 1
ATOM 679 C CA . LEU A 1 82 ? -6.337 -2.042 12.078 1.00 88.19 82 LEU A CA 1
ATOM 680 C C . LEU A 1 82 ? -7.366 -1.314 12.930 1.00 88.19 82 LEU A C 1
ATOM 682 O O . LEU A 1 82 ? -7.413 -0.077 12.956 1.00 88.19 82 LEU A O 1
ATOM 686 N N . LYS A 1 83 ? -8.177 -2.077 13.651 1.00 85.06 83 LYS A N 1
ATOM 687 C CA . LYS A 1 83 ? -9.104 -1.529 14.627 1.00 85.06 83 LYS A CA 1
ATOM 688 C C . LYS A 1 83 ? -8.316 -1.128 15.863 1.00 85.06 83 LYS A C 1
ATOM 690 O O . LYS A 1 83 ? -7.746 -1.960 16.562 1.00 85.06 83 LYS A O 1
ATOM 695 N N . VAL A 1 84 ? -8.284 0.170 16.137 1.00 78.38 84 VAL A N 1
ATOM 696 C CA . VAL A 1 84 ? -7.755 0.664 17.404 1.00 78.38 84 VAL A CA 1
ATOM 697 C C . VAL A 1 84 ? -8.855 0.445 18.432 1.00 78.38 84 VAL A C 1
ATOM 699 O O . VAL A 1 84 ? -9.917 1.056 18.342 1.00 78.38 84 VAL A O 1
ATOM 702 N N . SER A 1 85 ? -8.648 -0.475 19.373 1.00 69.81 85 SER A N 1
ATOM 703 C CA . SER A 1 85 ? -9.479 -0.504 20.572 1.00 69.81 85 SER A CA 1
ATOM 704 C C . SER A 1 85 ? -9.203 0.786 21.336 1.00 69.81 85 SER A C 1
ATOM 706 O O . SER A 1 85 ? -8.068 0.995 21.778 1.00 69.81 85 SER A O 1
ATOM 708 N N . ASP A 1 86 ? -10.209 1.648 21.490 1.00 58.50 86 ASP A N 1
ATOM 709 C CA . ASP A 1 86 ? -10.158 2.665 22.537 1.00 58.50 86 ASP A CA 1
ATOM 710 C C . ASP A 1 86 ? -9.845 1.938 23.844 1.00 58.50 86 ASP A C 1
ATOM 712 O O . ASP A 1 86 ? -10.438 0.900 24.129 1.00 58.50 86 ASP A O 1
ATOM 716 N N . GLY A 1 87 ? -8.867 2.431 24.601 1.00 55.12 87 GLY A N 1
ATOM 717 C CA . GLY A 1 87 ? -8.333 1.799 25.812 1.00 55.12 87 GLY A CA 1
ATOM 718 C C . GLY A 1 87 ? -9.312 1.734 26.989 1.00 55.12 87 GLY A C 1
ATOM 719 O O . GLY A 1 87 ? -8.910 1.917 28.132 1.00 55.12 87 GLY A O 1
ATOM 720 N N . SER A 1 88 ? -10.597 1.503 26.739 1.00 47.78 88 SER A N 1
ATOM 721 C CA . SER A 1 88 ? -11.580 1.122 27.738 1.00 47.78 88 SER A CA 1
ATOM 722 C C . SER A 1 88 ? -11.792 -0.388 27.651 1.00 47.78 88 SER A C 1
ATOM 724 O O . SER A 1 88 ? -12.210 -0.921 26.630 1.00 47.78 88 SER A O 1
ATOM 726 N N . VAL A 1 89 ? -11.550 -1.047 28.783 1.00 50.41 89 VAL A N 1
ATOM 727 C CA . VAL A 1 89 ? -11.712 -2.483 29.055 1.00 50.41 89 VAL A CA 1
ATOM 728 C C . VAL A 1 89 ? -10.468 -3.345 28.791 1.00 50.41 89 VAL A C 1
ATOM 730 O O . VAL A 1 89 ? -10.446 -4.246 27.960 1.00 50.41 89 VAL A O 1
ATOM 733 N N . ALA A 1 90 ? -9.458 -3.137 29.636 1.00 44.53 90 ALA A N 1
ATOM 734 C CA . ALA A 1 90 ? -8.827 -4.255 30.336 1.00 44.53 90 ALA A CA 1
ATOM 735 C C . ALA A 1 90 ? -9.056 -4.068 31.847 1.00 44.53 90 ALA A C 1
ATOM 737 O O . ALA A 1 90 ? -8.151 -3.727 32.602 1.00 44.53 90 ALA A O 1
ATOM 738 N N . HIS A 1 91 ? -10.311 -4.223 32.270 1.00 42.28 91 HIS A N 1
ATOM 739 C CA . HIS A 1 91 ? -10.629 -4.622 33.635 1.00 42.28 91 HIS A CA 1
ATOM 740 C C . HIS A 1 91 ? -11.367 -5.955 33.556 1.00 42.28 91 HIS A C 1
ATOM 742 O O . HIS A 1 91 ? -12.331 -6.059 32.793 1.00 42.28 91 HIS A O 1
ATOM 748 N N . LEU A 1 92 ? -10.914 -6.872 34.420 1.00 39.25 92 LEU A N 1
ATOM 749 C CA . LEU A 1 92 ? -11.336 -8.257 34.672 1.00 39.25 92 LEU A CA 1
ATOM 750 C C . LEU A 1 92 ? -10.539 -9.311 33.898 1.00 39.25 92 LEU A C 1
ATOM 752 O O . LEU A 1 92 ? -10.861 -9.595 32.727 1.00 39.25 92 LEU A O 1
#

Organism: NCBI:txid1323249

Foldseek 3Di:
DDDPVCVVVVQVVVVVVVVVVVVVVVDPWDKDKDKDKDFDDVDDDDDDDDDDADPPKDKDKDWPPPDSPPDRMIMIMMMITHDDPPPPDPDD